Protein AF-A0A3B9VXB6-F1 (afdb_monomer_lite)

Radius of gyration: 18.16 Å; chains: 1; bounding box: 47×35×52 Å

Foldseek 3Di:
DDKDFQDDDPDTPDIDRCVVQVPACNVCVSVVPPFFGQLPVVRDTGGAAQDDAAAEEEEDFQCLCQVVLRVCLVVSGAHAYAEYEPPTPVVSNCVRHYPHYQYDYPPDADDVVSLVSSLVSLVVYQAYEYSPDDDDDRRVSSVVSVVSCVVVVRYYHYDDDD

Structure (mmCIF, N/CA/C/O backbone):
data_AF-A0A3B9VXB6-F1
#
_entry.id   AF-A0A3B9VXB6-F1
#
loop_
_atom_site.group_PDB
_atom_site.id
_atom_site.type_symbol
_atom_site.label_atom_id
_atom_site.label_alt_id
_atom_site.label_comp_id
_atom_site.label_asym_id
_atom_site.label_entity_id
_atom_site.label_seq_id
_atom_site.pdbx_PDB_ins_code
_atom_site.Cartn_x
_atom_site.Cartn_y
_atom_site.Cartn_z
_atom_site.occupancy
_atom_site.B_iso_or_equiv
_atom_site.auth_seq_id
_atom_site.auth_comp_id
_atom_site.auth_asym_id
_atom_site.auth_atom_id
_atom_site.pdbx_PDB_model_num
ATOM 1 N N . SER A 1 1 ? 31.220 -9.768 -16.467 1.00 68.94 1 SER A N 1
ATOM 2 C CA . SER A 1 1 ? 30.136 -8.808 -16.712 1.00 68.94 1 SER A CA 1
ATOM 3 C C . SER A 1 1 ? 29.009 -9.534 -17.391 1.00 68.94 1 SER A C 1
ATOM 5 O O . SER A 1 1 ? 29.290 -10.297 -18.313 1.00 68.94 1 SER A O 1
ATOM 7 N N . ASP A 1 2 ? 27.790 -9.314 -16.918 1.00 87.31 2 ASP A N 1
ATOM 8 C CA . ASP A 1 2 ? 26.591 -9.970 -17.433 1.00 87.31 2 ASP A CA 1
ATOM 9 C C . ASP A 1 2 ? 26.014 -9.173 -18.607 1.00 87.31 2 ASP A C 1
ATOM 11 O O . ASP A 1 2 ? 26.163 -7.951 -18.672 1.00 87.31 2 ASP A O 1
ATOM 15 N N . TYR A 1 3 ? 25.377 -9.870 -19.546 1.00 87.31 3 TYR A N 1
ATOM 16 C CA . TYR A 1 3 ? 24.727 -9.280 -20.714 1.00 87.31 3 TYR A CA 1
ATOM 17 C C . TYR A 1 3 ? 23.357 -9.917 -20.904 1.00 87.31 3 TYR A C 1
ATOM 19 O O . TYR A 1 3 ? 23.193 -11.123 -20.709 1.00 87.31 3 TYR A O 1
ATOM 27 N N . LEU A 1 4 ? 22.386 -9.103 -21.301 1.00 85.38 4 LEU A N 1
ATOM 28 C CA . LEU A 1 4 ? 21.045 -9.546 -21.645 1.00 85.38 4 LEU A CA 1
ATOM 29 C C . LEU A 1 4 ? 20.887 -9.582 -23.163 1.00 85.38 4 LEU A C 1
ATOM 31 O O . LEU A 1 4 ? 21.364 -8.695 -23.873 1.00 85.38 4 LEU A O 1
ATOM 35 N N . LEU A 1 5 ? 20.195 -10.615 -23.638 1.00 86.94 5 LEU A N 1
ATOM 36 C CA . LEU A 1 5 ? 19.756 -10.771 -25.018 1.00 86.94 5 LEU A C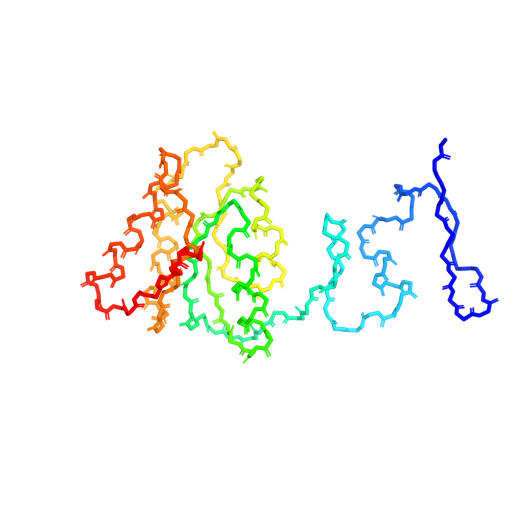A 1
ATOM 37 C C . LEU A 1 5 ? 18.229 -10.892 -25.013 1.00 86.94 5 LEU A C 1
ATOM 39 O O . LEU A 1 5 ? 17.690 -11.868 -24.490 1.00 86.94 5 LEU A O 1
ATOM 43 N N . CYS A 1 6 ? 17.539 -9.907 -25.580 1.00 79.94 6 CYS A N 1
ATOM 44 C CA . CYS A 1 6 ? 16.082 -9.891 -25.684 1.00 79.94 6 CYS A CA 1
ATOM 45 C C . CYS A 1 6 ? 15.663 -10.425 -27.054 1.00 79.94 6 CYS A C 1
ATOM 47 O O . CYS A 1 6 ? 16.042 -9.867 -28.087 1.00 79.94 6 CYS A O 1
ATOM 49 N N . VAL A 1 7 ? 14.886 -11.507 -27.057 1.00 83.75 7 VAL A N 1
ATOM 50 C CA . VAL A 1 7 ? 14.423 -12.183 -28.273 1.00 83.75 7 VAL A CA 1
ATOM 51 C C . VAL A 1 7 ? 12.907 -12.071 -28.365 1.00 83.75 7 VAL A C 1
ATOM 53 O O . VAL A 1 7 ? 12.202 -12.425 -27.419 1.00 83.75 7 VAL A O 1
ATOM 56 N N . LYS A 1 8 ? 12.412 -11.619 -29.519 1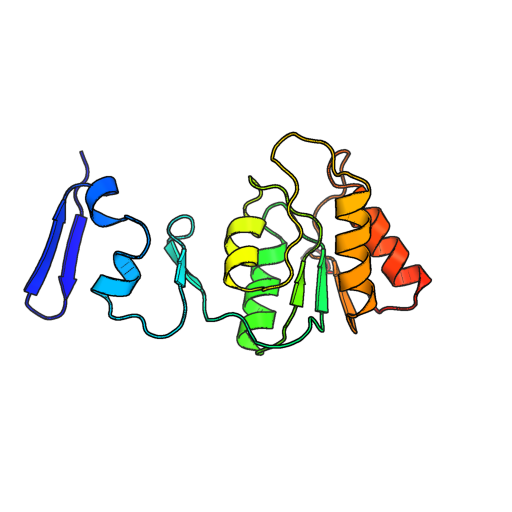.00 78.19 8 LYS A N 1
ATOM 57 C CA . LYS A 1 8 ? 10.984 -11.529 -29.836 1.00 78.19 8 LYS A CA 1
ATOM 58 C C . LYS A 1 8 ? 10.705 -12.250 -31.141 1.00 78.19 8 LYS A C 1
ATOM 60 O O . LYS A 1 8 ? 11.177 -11.849 -32.209 1.00 78.19 8 LYS A O 1
ATOM 65 N N . GLY A 1 9 ? 9.946 -13.338 -31.031 1.00 80.56 9 GLY A N 1
ATOM 66 C CA . GLY A 1 9 ? 9.778 -14.289 -32.126 1.00 80.56 9 GLY A CA 1
ATOM 67 C C . GLY A 1 9 ? 11.140 -14.797 -32.594 1.00 80.56 9 GLY A C 1
ATOM 68 O O . GLY A 1 9 ? 11.914 -15.313 -31.792 1.00 80.56 9 GLY A O 1
ATOM 69 N N . ASP A 1 10 ? 11.444 -14.569 -33.870 1.00 87.12 10 ASP A N 1
ATOM 70 C CA . ASP A 1 10 ? 12.683 -15.026 -34.510 1.00 87.12 10 ASP A CA 1
ATOM 71 C C . ASP A 1 10 ? 13.773 -13.936 -34.576 1.00 87.12 10 ASP A C 1
ATOM 73 O O . ASP A 1 10 ? 14.794 -14.112 -35.244 1.00 87.12 10 ASP A O 1
ATOM 77 N N . THR A 1 11 ? 13.568 -12.785 -33.921 1.00 82.06 11 THR A N 1
ATOM 78 C CA . THR A 1 11 ? 14.478 -11.629 -33.999 1.00 82.06 11 THR A CA 1
ATOM 79 C C . THR A 1 11 ? 15.090 -11.265 -32.651 1.00 82.06 11 THR A C 1
ATOM 81 O O . THR A 1 11 ? 14.448 -11.375 -31.606 1.00 82.06 11 THR A O 1
ATOM 84 N N . VAL A 1 12 ? 16.344 -10.805 -32.684 1.00 85.06 12 VAL A N 1
ATOM 85 C CA . VAL A 1 12 ? 16.991 -10.151 -31.542 1.00 85.06 12 VAL A CA 1
ATOM 86 C C . VAL A 1 12 ? 16.584 -8.684 -31.551 1.00 85.06 12 VAL A C 1
ATOM 88 O O . VAL A 1 12 ? 16.934 -7.954 -32.476 1.00 85.06 12 VAL A O 1
ATOM 91 N N . GLU A 1 13 ? 15.852 -8.264 -30.526 1.00 80.44 13 GLU A N 1
ATOM 92 C CA . GLU A 1 13 ? 15.311 -6.905 -30.424 1.00 80.44 13 GLU A CA 1
ATOM 93 C C . GLU A 1 13 ? 16.249 -5.984 -29.633 1.00 80.44 13 GLU A C 1
ATOM 95 O O . GLU A 1 13 ? 16.369 -4.805 -29.955 1.00 80.44 13 GLU A O 1
ATOM 100 N N . ALA A 1 14 ? 16.978 -6.522 -28.645 1.00 82.38 14 ALA A N 1
ATOM 101 C CA . ALA A 1 14 ? 17.961 -5.760 -27.877 1.00 82.38 14 ALA A CA 1
ATOM 102 C C . ALA A 1 14 ? 19.097 -6.636 -27.315 1.00 82.38 14 ALA A C 1
ATOM 104 O O . ALA A 1 14 ? 18.908 -7.815 -27.008 1.00 82.38 14 ALA A O 1
ATOM 105 N N . TYR A 1 15 ? 20.287 -6.045 -27.170 1.00 86.44 15 TYR A N 1
ATOM 106 C CA . TYR A 1 15 ? 21.467 -6.665 -26.559 1.00 86.44 15 TYR A CA 1
ATOM 107 C C . TYR A 1 15 ? 22.308 -5.614 -25.829 1.00 86.44 15 TYR A C 1
ATOM 109 O O . TYR A 1 15 ? 22.601 -4.555 -26.388 1.00 86.44 15 TYR A O 1
ATOM 117 N N . GLY A 1 16 ? 22.716 -5.897 -24.592 1.00 87.44 16 GLY A N 1
ATOM 118 C CA . GLY A 1 16 ? 23.499 -4.954 -23.793 1.00 87.44 16 GLY A CA 1
ATOM 119 C C . GLY A 1 16 ? 23.650 -5.378 -22.338 1.00 87.44 16 GLY A C 1
ATOM 120 O O . GLY A 1 16 ? 23.282 -6.491 -21.965 1.00 87.44 16 GLY A O 1
ATOM 121 N N . SER A 1 17 ? 24.209 -4.495 -21.510 1.00 88.44 17 SER A N 1
ATOM 122 C CA . SER A 1 17 ? 24.258 -4.728 -20.065 1.00 88.44 17 SER A CA 1
ATOM 123 C C . SER A 1 17 ? 22.851 -4.644 -19.453 1.00 88.44 17 SER A C 1
ATOM 125 O O . SER A 1 17 ? 21.974 -3.993 -20.037 1.00 88.44 17 SER A O 1
ATOM 127 N N . PRO A 1 18 ? 22.610 -5.254 -18.279 1.00 84.75 18 PRO A N 1
ATOM 128 C CA . PRO A 1 18 ? 21.331 -5.140 -17.586 1.00 84.75 18 PRO A CA 1
ATOM 129 C C . PRO A 1 18 ? 20.855 -3.693 -17.419 1.00 84.75 18 PRO A C 1
ATOM 131 O O . PRO A 1 18 ? 19.692 -3.412 -17.665 1.00 84.75 18 PRO A O 1
ATOM 134 N N . GLU A 1 19 ? 21.745 -2.751 -17.109 1.00 83.88 19 GLU A N 1
ATOM 135 C CA . GLU A 1 19 ? 21.405 -1.332 -16.917 1.00 83.88 19 GLU A CA 1
ATOM 136 C C . GLU A 1 19 ? 20.996 -0.636 -18.222 1.00 83.88 19 GLU A C 1
ATOM 138 O O . GLU A 1 19 ? 20.208 0.310 -18.218 1.00 83.88 19 GLU A O 1
ATOM 143 N N . ALA A 1 20 ? 21.547 -1.079 -19.356 1.00 81.94 20 ALA A N 1
ATOM 144 C CA . ALA A 1 20 ? 21.182 -0.547 -20.662 1.00 81.94 20 ALA A CA 1
ATOM 145 C C . ALA A 1 20 ? 19.815 -1.069 -21.124 1.00 81.94 20 ALA A C 1
ATOM 147 O O . ALA A 1 20 ? 19.081 -0.331 -21.780 1.00 81.94 20 ALA A O 1
ATOM 148 N N . ILE A 1 21 ? 19.503 -2.322 -20.780 1.00 81.62 21 ILE A N 1
ATOM 149 C CA . ILE A 1 21 ? 18.342 -3.066 -21.280 1.00 81.62 21 ILE A CA 1
ATOM 150 C C . ILE A 1 21 ? 17.125 -2.929 -20.358 1.00 81.62 21 ILE A C 1
ATOM 152 O O . ILE A 1 21 ? 16.010 -2.816 -20.846 1.00 81.62 21 ILE A O 1
ATOM 156 N N . LEU A 1 22 ? 17.318 -2.905 -19.039 1.00 76.69 22 LEU A N 1
ATOM 157 C CA . LEU A 1 22 ? 16.256 -2.862 -18.027 1.00 76.69 22 LEU A CA 1
ATOM 158 C C . LEU A 1 22 ? 15.943 -1.434 -17.559 1.00 76.69 22 LEU A C 1
ATOM 160 O O . LEU A 1 22 ? 15.680 -1.205 -16.381 1.00 76.69 22 LEU A O 1
ATOM 164 N N . LYS A 1 23 ? 15.997 -0.457 -18.467 1.00 72.19 23 LYS A N 1
ATOM 165 C CA . LYS A 1 23 ? 15.519 0.900 -18.166 1.00 72.19 23 LYS A CA 1
ATOM 166 C C . LYS A 1 23 ? 14.000 0.889 -17.974 1.00 72.19 23 LYS A C 1
ATOM 168 O O . LYS A 1 23 ? 13.327 -0.014 -18.472 1.00 72.19 23 LYS A O 1
ATOM 173 N N . ASP A 1 24 ? 13.473 1.891 -17.272 1.00 62.12 24 ASP A N 1
ATOM 174 C CA . ASP A 1 24 ? 12.031 2.028 -17.037 1.00 62.12 24 ASP A CA 1
ATOM 175 C C . ASP A 1 24 ? 11.244 1.847 -18.348 1.00 62.12 24 ASP A C 1
ATOM 177 O O . ASP A 1 24 ? 11.598 2.427 -19.375 1.00 62.12 24 ASP A O 1
ATOM 181 N N . HIS A 1 25 ? 10.208 1.002 -18.305 1.00 62.72 25 HIS A N 1
ATOM 182 C CA . HIS A 1 25 ? 9.326 0.614 -19.420 1.00 62.72 25 HIS A CA 1
ATOM 183 C C . HIS A 1 25 ? 9.936 -0.234 -20.554 1.00 62.72 25 HIS A C 1
ATOM 185 O O . HIS A 1 25 ? 9.187 -0.741 -21.388 1.00 62.72 25 HIS A O 1
ATOM 191 N N . ALA A 1 26 ? 11.246 -0.505 -20.572 1.00 69.38 26 ALA A N 1
ATOM 192 C CA . ALA A 1 26 ? 11.872 -1.261 -21.667 1.00 69.38 26 ALA A CA 1
ATOM 193 C C . ALA A 1 26 ? 11.288 -2.678 -21.841 1.00 69.38 26 ALA A C 1
ATOM 195 O O . ALA A 1 26 ? 11.088 -3.142 -22.959 1.00 69.38 26 ALA A O 1
ATOM 196 N N . ILE A 1 27 ? 10.959 -3.366 -20.742 1.00 73.31 27 ILE A N 1
ATOM 197 C CA . ILE A 1 27 ? 10.312 -4.689 -20.791 1.00 73.31 27 ILE A CA 1
ATOM 198 C C . ILE A 1 27 ? 8.878 -4.593 -21.328 1.00 73.31 27 ILE A C 1
ATOM 200 O O . ILE A 1 27 ? 8.448 -5.449 -22.099 1.00 73.31 27 ILE A O 1
ATOM 204 N N . GLU A 1 28 ? 8.146 -3.547 -20.957 1.00 73.44 28 GLU A N 1
ATOM 205 C CA . GLU A 1 28 ? 6.771 -3.333 -21.412 1.00 73.44 28 GLU A CA 1
ATOM 206 C C . GLU A 1 28 ? 6.733 -3.074 -22.924 1.00 73.44 28 GLU A C 1
ATOM 208 O O . GLU A 1 28 ? 5.914 -3.671 -23.626 1.00 73.44 28 GLU A O 1
ATOM 213 N N . GLU A 1 29 ? 7.669 -2.269 -23.436 1.00 73.75 29 GLU A N 1
ATOM 214 C CA . GLU A 1 29 ? 7.844 -2.002 -24.869 1.00 73.75 29 GLU A CA 1
ATOM 215 C C . GLU A 1 29 ? 8.264 -3.259 -25.643 1.00 73.75 29 GLU A C 1
ATOM 217 O O . GLU A 1 29 ? 7.628 -3.614 -26.641 1.00 73.75 29 GLU A O 1
ATOM 222 N N . LEU A 1 30 ? 9.284 -3.981 -25.158 1.00 70.75 30 LEU A N 1
ATOM 223 C CA . LEU A 1 30 ? 9.767 -5.218 -25.784 1.00 70.75 30 LEU A CA 1
ATOM 224 C C . LEU A 1 30 ? 8.628 -6.231 -25.962 1.00 70.75 30 LEU A C 1
ATOM 226 O O . LEU A 1 30 ? 8.462 -6.808 -27.037 1.00 70.75 30 LEU A O 1
ATOM 230 N N . TYR A 1 31 ? 7.774 -6.405 -24.954 1.00 68.44 31 TYR A N 1
ATOM 231 C CA . TYR A 1 31 ? 6.685 -7.384 -25.012 1.00 68.44 31 TYR A CA 1
ATOM 232 C C . TYR A 1 31 ? 5.327 -6.812 -25.443 1.00 68.44 31 TYR A C 1
ATOM 234 O O . TYR A 1 31 ? 4.341 -7.551 -25.429 1.00 68.44 31 TYR A O 1
ATOM 242 N N . ASN A 1 32 ? 5.255 -5.546 -25.880 1.00 66.88 32 ASN A N 1
ATOM 243 C CA . ASN A 1 32 ? 4.001 -4.856 -26.221 1.00 66.88 32 ASN A CA 1
ATOM 244 C C . ASN A 1 32 ? 2.927 -5.017 -25.125 1.00 66.88 32 ASN A C 1
ATOM 246 O O . ASN A 1 32 ? 1.762 -5.315 -25.410 1.00 66.88 32 ASN A O 1
ATOM 250 N N . MET A 1 33 ? 3.320 -4.873 -23.860 1.00 67.69 33 MET A N 1
ATOM 251 C CA . MET A 1 33 ? 2.397 -4.993 -22.735 1.00 67.69 33 MET A CA 1
ATOM 252 C C . MET A 1 33 ? 1.392 -3.835 -22.778 1.00 67.69 33 MET A C 1
ATOM 254 O O . MET A 1 33 ? 1.754 -2.681 -22.587 1.00 67.69 33 MET A O 1
ATOM 258 N N . GLN A 1 34 ? 0.123 -4.144 -23.062 1.00 56.56 34 GLN A N 1
ATOM 259 C CA . GLN A 1 34 ? -0.948 -3.138 -23.149 1.00 56.56 34 GLN A CA 1
ATOM 260 C C . GLN A 1 34 ? -1.648 -2.872 -21.810 1.00 56.56 34 GLN A C 1
ATOM 262 O O . GLN A 1 34 ? -2.272 -1.828 -21.661 1.00 56.56 34 GLN A O 1
ATOM 267 N N . TYR A 1 35 ? -1.563 -3.810 -20.861 1.00 59.88 35 TYR A N 1
ATOM 268 C CA . TYR A 1 35 ? -2.261 -3.755 -19.575 1.00 59.88 35 TYR A CA 1
ATOM 269 C C . TYR A 1 35 ? -1.342 -4.270 -18.457 1.00 59.88 35 TYR A C 1
ATOM 271 O O . TYR A 1 35 ? -0.976 -5.449 -18.456 1.00 59.88 35 TYR A O 1
ATOM 279 N N . GLY A 1 36 ? -1.001 -3.406 -17.498 1.00 65.75 36 GLY A N 1
ATOM 280 C CA . GLY A 1 36 ? -0.109 -3.709 -16.371 1.00 65.75 36 GLY A CA 1
ATOM 281 C C . GLY A 1 36 ? 1.272 -3.059 -16.487 1.00 65.75 36 GLY A C 1
ATOM 282 O O . GLY A 1 36 ? 1.564 -2.403 -17.482 1.00 65.75 36 GLY A O 1
ATOM 283 N N . SER A 1 37 ? 2.105 -3.240 -15.464 1.00 72.88 37 SER A N 1
ATOM 284 C CA . SER A 1 37 ? 3.484 -2.746 -15.409 1.00 72.88 37 SER A CA 1
ATOM 285 C C . SER A 1 37 ? 4.459 -3.855 -15.024 1.00 72.88 37 SER A C 1
ATOM 287 O O . SER A 1 37 ? 4.104 -4.817 -14.335 1.00 72.88 37 SER A O 1
ATOM 289 N N . TYR A 1 38 ? 5.700 -3.761 -15.497 1.00 74.31 38 TYR A N 1
ATOM 290 C CA . TYR A 1 38 ? 6.755 -4.687 -15.100 1.00 74.31 38 TYR A CA 1
ATOM 291 C C . TYR A 1 38 ? 7.527 -4.121 -13.910 1.00 74.31 38 TYR A C 1
ATOM 293 O O . TYR A 1 38 ? 8.245 -3.127 -14.019 1.00 74.31 38 TYR A O 1
ATOM 301 N N . ASN A 1 39 ? 7.426 -4.784 -12.761 1.00 73.00 39 ASN A N 1
ATOM 302 C CA . ASN A 1 39 ? 8.191 -4.406 -11.588 1.00 73.00 39 ASN A CA 1
ATOM 303 C C . ASN A 1 39 ? 9.601 -5.011 -11.657 1.00 73.00 39 ASN A C 1
ATOM 305 O O 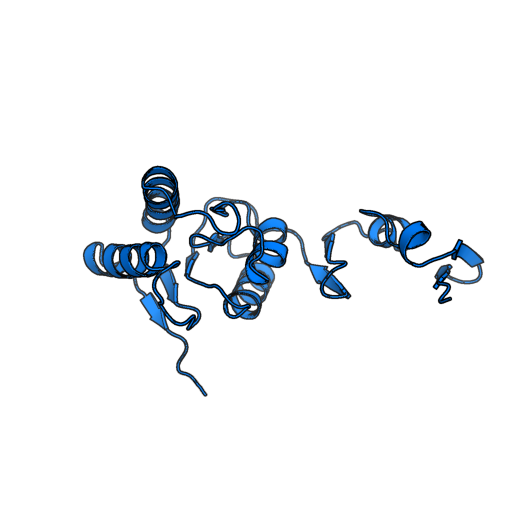. ASN A 1 39 ? 9.805 -6.189 -11.355 1.00 73.00 39 ASN A O 1
ATOM 309 N N . LEU A 1 40 ? 10.581 -4.179 -12.020 1.00 68.19 40 LEU A N 1
ATOM 310 C CA . LEU A 1 40 ? 11.993 -4.557 -12.139 1.00 68.19 40 LEU A CA 1
ATOM 311 C C . LEU A 1 40 ? 12.588 -5.129 -10.842 1.00 68.19 40 LEU A C 1
ATOM 313 O O . LEU A 1 40 ? 13.443 -6.009 -10.909 1.00 68.19 40 LEU A O 1
ATOM 317 N N . LEU A 1 41 ? 12.132 -4.670 -9.670 1.00 70.69 41 LEU A N 1
ATOM 318 C CA . LEU A 1 41 ? 12.660 -5.117 -8.376 1.00 70.69 41 LEU A CA 1
ATOM 319 C C . LEU A 1 41 ? 12.221 -6.543 -8.031 1.00 70.69 41 LEU A C 1
ATOM 321 O O . LEU A 1 41 ? 12.980 -7.284 -7.410 1.00 70.69 41 LEU A O 1
ATOM 325 N N . PHE A 1 42 ? 11.012 -6.937 -8.440 1.00 69.81 42 PHE A N 1
ATOM 326 C CA . PHE A 1 42 ? 10.486 -8.285 -8.196 1.00 69.81 42 PHE A CA 1
ATOM 327 C C . PHE A 1 42 ? 10.574 -9.212 -9.409 1.00 69.81 42 PHE A C 1
ATOM 329 O O . PHE A 1 42 ? 10.313 -10.407 -9.273 1.00 69.81 42 PHE A O 1
ATOM 336 N N . GLY A 1 43 ? 10.896 -8.679 -10.590 1.00 72.25 43 GLY A N 1
ATOM 337 C CA . GLY A 1 43 ? 10.831 -9.421 -11.847 1.00 72.25 43 GLY A CA 1
ATOM 338 C C . GLY A 1 43 ? 9.421 -9.930 -12.160 1.00 72.25 43 GLY A C 1
ATOM 339 O O . GLY A 1 43 ? 9.266 -11.023 -12.703 1.00 72.25 43 GLY A O 1
ATOM 340 N N . SER A 1 44 ? 8.387 -9.186 -11.753 1.00 73.06 44 SER A N 1
ATOM 341 C CA . SER A 1 44 ? 6.986 -9.596 -11.877 1.00 73.06 44 SER A CA 1
ATOM 342 C C . SER A 1 44 ? 6.163 -8.605 -12.684 1.00 73.06 44 SER A C 1
ATOM 344 O O . SER A 1 44 ? 6.416 -7.405 -12.672 1.00 73.06 44 SER A O 1
ATOM 346 N N . ILE A 1 45 ? 5.136 -9.123 -13.356 1.00 79.31 45 ILE A N 1
ATOM 347 C CA . ILE A 1 45 ? 4.102 -8.300 -13.978 1.00 79.31 45 ILE A CA 1
ATOM 348 C C . ILE A 1 45 ? 3.059 -7.981 -12.913 1.00 79.31 45 ILE A C 1
ATOM 350 O O . ILE A 1 45 ? 2.432 -8.887 -12.355 1.00 79.31 45 ILE A O 1
ATOM 354 N N . GLU A 1 46 ? 2.862 -6.697 -12.662 1.00 82.12 46 GLU A N 1
ATOM 355 C CA . GLU A 1 46 ? 1.731 -6.191 -11.908 1.00 82.12 46 GLU A CA 1
ATOM 356 C C . GLU A 1 46 ? 0.612 -5.827 -12.885 1.00 82.12 46 GLU A C 1
ATOM 358 O O . GLU A 1 46 ? 0.832 -5.257 -13.949 1.00 82.12 46 GLU A O 1
ATOM 363 N N . LEU A 1 47 ? -0.611 -6.223 -12.558 1.00 81.88 47 LEU A N 1
ATOM 364 C CA . LEU A 1 47 ? -1.776 -5.941 -13.390 1.00 81.88 47 LEU A CA 1
ATOM 365 C C . LEU A 1 47 ? -2.286 -4.516 -13.120 1.00 81.88 47 LEU A C 1
ATOM 367 O O . LEU A 1 47 ? -2.005 -3.939 -12.075 1.00 81.88 47 LEU A O 1
ATOM 371 N N . GLU A 1 48 ? -3.092 -3.963 -14.028 1.00 84.62 48 GLU A N 1
ATOM 372 C CA . GLU A 1 48 ? -3.612 -2.601 -13.862 1.00 84.62 48 GLU A CA 1
ATOM 373 C C . GLU A 1 48 ? -4.353 -2.395 -12.536 1.00 84.62 48 GLU A C 1
ATOM 375 O O . GLU A 1 48 ? -5.117 -3.257 -12.071 1.00 84.62 48 GLU A O 1
ATOM 380 N N . LYS A 1 49 ? -4.160 -1.207 -11.957 1.00 89.62 49 LYS A N 1
ATOM 381 C CA . LYS A 1 49 ? -4.877 -0.781 -10.759 1.00 89.62 49 LYS A CA 1
ATOM 382 C C . LYS A 1 49 ? -6.392 -0.748 -11.004 1.00 89.62 49 LYS A C 1
ATOM 384 O O . LYS A 1 49 ? -6.846 -0.162 -11.989 1.00 89.62 49 LYS A O 1
ATOM 389 N N . PRO A 1 50 ? -7.198 -1.344 -10.111 1.00 89.06 50 PRO A N 1
ATOM 390 C CA . PRO A 1 50 ? -8.649 -1.265 -10.198 1.00 89.06 50 PRO A CA 1
ATOM 391 C C . PRO A 1 50 ? -9.125 0.195 -10.042 1.00 89.06 50 PRO A C 1
ATOM 393 O O . PRO A 1 50 ? -8.667 0.885 -9.129 1.00 89.06 50 PRO A O 1
ATOM 396 N N . PRO A 1 51 ? -10.034 0.681 -10.907 1.00 89.25 51 PRO A N 1
ATOM 397 C CA . PRO A 1 51 ? -10.509 2.061 -10.863 1.00 89.25 51 PRO A CA 1
ATOM 398 C C . PRO A 1 51 ? -11.563 2.280 -9.768 1.00 89.25 51 PRO A C 1
ATOM 400 O O . PRO A 1 51 ? -12.331 1.374 -9.447 1.00 89.25 51 PRO A O 1
ATOM 403 N N . GLY A 1 52 ? -11.666 3.518 -9.281 1.00 92.19 52 GLY A N 1
ATOM 404 C CA . GLY A 1 52 ? -12.686 3.958 -8.321 1.00 92.19 52 GLY A CA 1
ATOM 405 C C . GLY A 1 52 ? -12.146 4.208 -6.912 1.00 92.19 52 GLY A C 1
ATOM 406 O O . GLY A 1 52 ? -10.951 4.059 -6.657 1.00 92.19 52 GLY A O 1
ATOM 407 N N . ASP A 1 53 ? -13.048 4.602 -6.013 1.00 95.06 53 ASP A N 1
ATOM 408 C CA . ASP A 1 53 ? -12.726 4.908 -4.617 1.00 95.06 53 ASP A CA 1
ATOM 409 C C . ASP A 1 53 ? -12.362 3.639 -3.827 1.00 95.06 53 ASP A C 1
ATOM 411 O O . ASP A 1 53 ? -12.928 2.566 -4.083 1.00 95.06 53 ASP A O 1
ATOM 415 N N . PRO A 1 54 ? -11.423 3.729 -2.866 1.00 96.75 54 PRO A N 1
ATOM 416 C CA . PRO A 1 54 ? -10.937 2.570 -2.132 1.00 96.75 54 PRO A CA 1
ATOM 417 C C . PRO A 1 54 ? -12.042 1.959 -1.265 1.00 96.75 54 PRO A C 1
ATOM 419 O O . PRO A 1 54 ? -12.665 2.634 -0.451 1.00 96.75 54 PRO A O 1
ATOM 422 N N . LYS A 1 55 ? -12.253 0.648 -1.410 1.00 97.69 55 LYS A N 1
ATOM 423 C CA . LYS A 1 55 ? -13.219 -0.124 -0.611 1.00 97.69 55 LYS A CA 1
ATOM 424 C C . LYS A 1 55 ? -12.576 -0.843 0.562 1.00 97.69 55 LYS A C 1
ATOM 426 O O . LYS A 1 55 ? -13.234 -1.123 1.558 1.00 97.69 55 LYS A O 1
ATOM 431 N N . VAL A 1 56 ? -11.298 -1.182 0.431 1.00 98.12 56 VAL A N 1
ATOM 432 C CA . VAL A 1 56 ? -10.531 -1.906 1.445 1.00 98.12 56 VAL A CA 1
ATOM 433 C C . VAL A 1 56 ? -9.307 -1.087 1.813 1.00 98.12 56 VAL A C 1
ATOM 435 O O . VAL A 1 56 ? -8.595 -0.614 0.933 1.00 98.12 56 VAL A O 1
ATOM 438 N N . PHE A 1 57 ? -9.036 -0.953 3.105 1.00 98.50 57 PHE A N 1
ATOM 439 C CA . PHE A 1 57 ? -7.814 -0.338 3.607 1.00 98.50 57 PHE A CA 1
ATOM 440 C C . PHE A 1 57 ? -6.848 -1.427 4.072 1.00 98.50 57 PHE A C 1
ATOM 442 O O . PHE A 1 57 ? -7.226 -2.277 4.873 1.00 98.50 57 PHE A O 1
ATOM 449 N N . VAL A 1 58 ? -5.606 -1.431 3.603 1.00 98.06 58 VAL A N 1
ATOM 450 C CA . VAL A 1 58 ? -4.627 -2.465 3.965 1.00 98.06 58 VAL A CA 1
ATOM 451 C C . VAL A 1 58 ? -3.515 -1.852 4.801 1.00 98.06 58 VAL A C 1
ATOM 453 O O . VAL A 1 58 ? -2.743 -1.035 4.311 1.00 98.06 58 VAL A O 1
ATOM 456 N N . VAL A 1 59 ? -3.406 -2.261 6.060 1.00 97.19 59 VAL A N 1
ATOM 457 C CA . VAL A 1 59 ? -2.260 -1.943 6.914 1.00 97.19 59 VAL A CA 1
ATOM 458 C C . VAL A 1 59 ? -1.192 -3.008 6.703 1.00 97.19 59 VAL A C 1
ATOM 460 O O . VAL A 1 59 ? -1.446 -4.190 6.927 1.00 97.19 59 VAL A O 1
ATOM 463 N N . ALA A 1 60 ? -0.009 -2.583 6.269 1.00 95.12 60 ALA A N 1
ATOM 464 C CA . ALA A 1 60 ? 1.078 -3.467 5.875 1.00 95.12 60 ALA A CA 1
ATOM 465 C C . ALA A 1 60 ? 2.454 -2.818 6.102 1.00 95.12 60 ALA A C 1
ATOM 467 O O . ALA A 1 60 ? 2.563 -1.734 6.682 1.00 95.12 60 ALA A O 1
ATOM 468 N N . GLY A 1 61 ? 3.490 -3.519 5.657 1.00 93.56 61 GLY A N 1
ATOM 469 C CA . GLY A 1 61 ? 4.903 -3.209 5.798 1.00 93.56 61 GLY A CA 1
ATOM 470 C C . GLY A 1 61 ? 5.710 -4.507 5.851 1.00 93.56 61 GLY A C 1
ATOM 471 O O . GLY A 1 61 ? 5.179 -5.566 6.221 1.00 93.56 61 GLY A O 1
ATOM 472 N N . ASN A 1 62 ? 6.997 -4.423 5.519 1.00 92.62 62 ASN A N 1
ATOM 473 C CA . ASN A 1 62 ? 7.911 -5.573 5.477 1.00 92.62 62 ASN A CA 1
ATOM 474 C C . ASN A 1 62 ? 7.488 -6.687 4.485 1.00 92.62 62 ASN A C 1
ATOM 476 O O . ASN A 1 62 ? 7.745 -7.871 4.705 1.00 92.62 62 ASN A O 1
ATOM 480 N N . GLY A 1 63 ? 6.806 -6.323 3.400 1.00 92.69 63 GLY A N 1
ATOM 481 C CA . GLY A 1 63 ? 6.352 -7.219 2.329 1.00 92.69 63 GLY A CA 1
ATOM 482 C C . GLY A 1 63 ? 5.084 -8.009 2.638 1.00 92.69 63 GLY A C 1
ATOM 483 O O . GLY A 1 63 ? 4.607 -8.761 1.784 1.00 92.69 63 GLY A O 1
ATOM 484 N N . CYS A 1 64 ? 4.513 -7.850 3.833 1.00 94.44 64 CYS A N 1
ATOM 485 C CA . CYS A 1 64 ? 3.324 -8.588 4.250 1.00 94.44 64 CYS A CA 1
ATOM 486 C C . CYS A 1 64 ? 2.066 -8.189 3.459 1.00 94.44 64 CYS A C 1
ATOM 488 O O . CYS A 1 64 ? 1.130 -8.983 3.365 1.00 94.44 64 CYS A O 1
ATOM 490 N N . GLY A 1 65 ? 2.026 -6.985 2.881 1.00 95.44 65 GLY A N 1
ATOM 491 C CA . GLY A 1 65 ? 0.882 -6.473 2.123 1.00 95.44 65 GLY A CA 1
ATOM 492 C C . GLY A 1 65 ? 0.788 -7.012 0.697 1.00 95.44 65 GLY A C 1
ATOM 493 O O . GLY A 1 65 ? -0.317 -7.160 0.173 1.00 95.44 65 GLY A O 1
ATOM 494 N N . ILE A 1 66 ? 1.918 -7.374 0.082 1.00 94.94 66 ILE A N 1
ATOM 495 C CA . ILE A 1 66 ? 2.010 -7.797 -1.328 1.00 94.94 66 ILE A CA 1
ATOM 496 C C . ILE A 1 66 ? 0.977 -8.876 -1.718 1.00 94.94 66 ILE A C 1
ATOM 498 O O . ILE A 1 66 ? 0.298 -8.701 -2.739 1.00 94.94 66 ILE A O 1
ATOM 502 N N . PRO A 1 67 ? 0.790 -9.976 -0.955 1.00 93.81 67 PRO A N 1
ATOM 503 C CA . PRO A 1 67 ? -0.215 -10.983 -1.295 1.00 93.81 67 PRO A CA 1
ATOM 504 C C . PRO A 1 67 ? -1.639 -10.415 -1.316 1.00 93.81 67 PRO A C 1
ATOM 506 O O . PRO A 1 67 ? -2.438 -10.795 -2.174 1.00 93.81 67 PRO A O 1
ATOM 509 N N . PHE A 1 68 ? -1.951 -9.481 -0.413 1.00 96.19 68 PHE A N 1
ATOM 510 C CA . PHE A 1 68 ? -3.264 -8.843 -0.324 1.00 96.19 68 PHE A CA 1
ATOM 511 C C . PHE A 1 68 ? -3.491 -7.855 -1.461 1.00 96.19 68 PHE A C 1
ATOM 513 O O . PHE A 1 68 ? -4.551 -7.908 -2.081 1.00 96.19 68 PHE A O 1
ATOM 520 N N . TYR A 1 69 ? -2.503 -7.023 -1.800 1.00 95.94 69 TYR A N 1
ATOM 521 C CA . TYR A 1 69 ? -2.604 -6.095 -2.932 1.00 95.94 69 TYR A CA 1
ATOM 522 C C . TYR A 1 69 ? -2.908 -6.849 -4.226 1.00 95.94 69 TYR A C 1
ATOM 524 O O . TYR A 1 69 ? -3.882 -6.547 -4.914 1.00 95.94 69 TYR A O 1
ATOM 532 N N . ARG A 1 70 ? -2.141 -7.910 -4.505 1.00 94.31 70 ARG A N 1
ATOM 533 C CA . ARG A 1 70 ? -2.342 -8.754 -5.690 1.00 94.31 70 ARG A CA 1
ATOM 534 C C . ARG A 1 70 ? -3.679 -9.492 -5.654 1.00 94.31 70 ARG A C 1
ATOM 536 O O . ARG A 1 70 ? -4.314 -9.653 -6.693 1.00 94.31 70 ARG A O 1
ATOM 543 N N . ALA A 1 71 ? -4.134 -9.948 -4.487 1.00 94.19 71 ALA A N 1
ATOM 544 C CA . ALA A 1 71 ? -5.438 -10.600 -4.360 1.00 94.19 71 ALA A CA 1
ATOM 545 C C . ALA A 1 71 ? -6.609 -9.627 -4.590 1.00 94.19 71 ALA A C 1
ATOM 547 O O . ALA A 1 71 ? -7.565 -9.982 -5.282 1.00 94.19 71 ALA A O 1
ATOM 548 N N . LEU A 1 72 ? -6.535 -8.411 -4.042 1.00 95.75 72 LEU A N 1
ATOM 549 C CA . LEU A 1 72 ? -7.536 -7.354 -4.227 1.00 95.75 72 LEU A CA 1
ATOM 550 C C . LEU A 1 72 ? -7.587 -6.903 -5.686 1.00 95.75 72 LEU A C 1
ATOM 552 O O . LEU A 1 72 ? -8.665 -6.864 -6.281 1.00 95.75 72 LEU A O 1
ATOM 556 N N . GLN A 1 73 ? -6.418 -6.682 -6.285 1.00 94.00 73 GLN A N 1
ATOM 557 C CA . GLN A 1 73 ? -6.263 -6.375 -7.701 1.00 94.00 73 GLN A CA 1
ATOM 558 C C . GLN A 1 73 ? -6.913 -7.462 -8.574 1.00 94.00 73 GLN A C 1
ATOM 560 O O . GLN A 1 73 ? -7.753 -7.144 -9.416 1.00 94.00 73 GLN A O 1
ATOM 565 N N . LYS A 1 74 ? -6.619 -8.751 -8.334 1.00 91.25 74 LYS A N 1
ATOM 566 C CA . LYS A 1 74 ? -7.196 -9.868 -9.111 1.00 91.25 74 LYS A CA 1
ATOM 567 C C . LYS A 1 74 ? -8.719 -9.918 -9.021 1.00 91.25 74 LYS A C 1
ATOM 569 O O . LYS A 1 74 ? -9.387 -10.326 -9.968 1.00 91.25 74 LYS A O 1
ATOM 574 N N . LYS A 1 75 ? -9.273 -9.497 -7.882 1.00 94.56 75 LYS A N 1
ATOM 575 C CA . LYS A 1 75 ? -10.719 -9.376 -7.651 1.00 94.56 75 LYS A CA 1
ATOM 576 C C . LYS A 1 75 ? -11.305 -8.048 -8.140 1.00 94.56 75 LYS A C 1
ATOM 578 O O . LYS A 1 75 ? -12.504 -7.837 -7.984 1.00 94.56 75 LYS A O 1
ATOM 583 N N . LYS A 1 76 ? -10.484 -7.174 -8.732 1.00 94.38 76 LYS A N 1
ATOM 584 C CA . LYS A 1 76 ? -10.832 -5.818 -9.176 1.00 94.38 76 LYS A CA 1
ATOM 585 C C . LYS A 1 76 ? -11.433 -4.962 -8.057 1.00 94.38 76 LYS A C 1
ATOM 587 O O . LYS A 1 76 ? -12.382 -4.217 -8.284 1.00 94.38 76 LYS A O 1
ATOM 592 N N . ILE A 1 77 ? -10.898 -5.090 -6.844 1.00 96.69 77 ILE A N 1
ATOM 593 C CA . ILE A 1 77 ? -11.334 -4.326 -5.673 1.00 96.69 77 ILE A CA 1
ATOM 594 C C . ILE A 1 77 ? -10.363 -3.157 -5.472 1.00 96.69 77 ILE A C 1
ATOM 596 O O . ILE A 1 77 ? -9.203 -3.411 -5.141 1.00 96.69 77 ILE A O 1
ATOM 600 N N . PRO A 1 78 ? -10.803 -1.896 -5.644 1.00 97.06 78 PRO A N 1
ATOM 601 C CA . PRO A 1 78 ? -10.005 -0.729 -5.290 1.00 97.06 78 PRO A CA 1
ATOM 602 C C . PRO A 1 78 ? -9.692 -0.716 -3.803 1.00 97.06 78 PRO A C 1
ATOM 604 O O . PRO A 1 78 ? -10.552 -1.009 -2.969 1.00 97.06 78 PRO A O 1
ATOM 607 N N . PHE A 1 79 ? -8.457 -0.371 -3.468 1.00 98.25 79 PHE A N 1
ATOM 608 C CA . PHE A 1 79 ? -7.983 -0.386 -2.096 1.00 98.25 79 PHE A CA 1
ATOM 609 C C . PHE A 1 79 ? -7.059 0.790 -1.825 1.00 98.25 79 PHE A C 1
ATOM 611 O O . PHE A 1 79 ? -6.410 1.301 -2.735 1.00 98.25 79 PHE A O 1
ATOM 618 N N . ALA A 1 80 ? -7.002 1.197 -0.565 1.00 98.00 80 ALA A N 1
ATOM 619 C CA . ALA A 1 80 ? -6.025 2.130 -0.038 1.00 98.00 80 ALA A CA 1
ATOM 620 C C . ALA A 1 80 ? -5.041 1.385 0.860 1.00 98.00 80 ALA A C 1
ATOM 622 O O . ALA A 1 80 ? -5.329 0.294 1.361 1.00 98.00 80 ALA A O 1
ATOM 623 N N . VAL A 1 81 ? -3.875 1.980 1.062 1.00 96.69 81 VAL A N 1
ATOM 624 C CA . VAL A 1 81 ? -2.819 1.394 1.884 1.00 96.69 81 VAL A CA 1
ATOM 625 C C . VAL A 1 81 ? -2.525 2.301 3.070 1.00 96.69 81 VAL A C 1
ATOM 627 O O . VAL A 1 81 ? -2.611 3.528 2.973 1.00 96.69 81 VAL A O 1
ATOM 630 N N . GLY A 1 82 ? -2.174 1.673 4.192 1.00 94.19 82 GLY A N 1
ATOM 631 C CA . GLY A 1 82 ? -1.552 2.315 5.338 1.00 94.19 82 GLY A CA 1
ATOM 632 C C . GLY A 1 82 ? -0.286 3.074 4.959 1.00 94.19 82 GLY A C 1
ATOM 633 O O . GLY A 1 82 ? 0.151 3.101 3.809 1.00 94.19 82 GLY A O 1
ATOM 634 N N . ILE A 1 83 ? 0.313 3.716 5.950 1.00 97.75 83 ILE A N 1
ATOM 635 C CA . ILE A 1 83 ? 1.488 4.546 5.713 1.00 97.75 83 ILE A CA 1
ATOM 636 C C . ILE A 1 83 ? 2.677 3.618 5.499 1.00 97.75 83 ILE A C 1
ATOM 638 O O . ILE A 1 83 ? 3.026 2.844 6.394 1.00 97.75 83 ILE A O 1
ATOM 642 N N . LEU A 1 84 ? 3.273 3.696 4.314 1.00 97.38 84 LEU A N 1
ATOM 643 C CA . LEU A 1 84 ? 4.481 2.965 3.949 1.00 97.38 84 LEU A CA 1
ATOM 644 C C . LEU A 1 84 ? 5.668 3.921 3.876 1.00 97.38 84 LEU A C 1
ATOM 646 O O . LEU A 1 84 ? 5.506 5.102 3.577 1.00 97.38 84 LEU A O 1
ATOM 650 N N . PHE A 1 85 ? 6.866 3.406 4.123 1.00 96.81 85 PHE A N 1
ATOM 651 C CA . PHE A 1 85 ? 8.092 4.148 3.853 1.00 96.81 85 PHE A CA 1
ATOM 652 C C . PHE A 1 85 ? 8.520 3.957 2.395 1.00 96.81 85 PHE A C 1
ATOM 654 O O . PHE A 1 85 ? 8.271 2.902 1.814 1.00 96.81 85 PHE A O 1
ATOM 661 N N . GLU A 1 86 ? 9.201 4.942 1.808 1.00 95.62 86 GLU A N 1
ATOM 662 C CA . GLU A 1 86 ? 9.717 4.854 0.427 1.00 95.62 86 GLU A CA 1
ATOM 663 C C . GLU A 1 86 ? 10.628 3.638 0.188 1.00 95.62 86 GLU A C 1
ATOM 665 O O . GLU A 1 86 ? 10.678 3.094 -0.915 1.00 95.62 86 GLU A O 1
ATOM 670 N N . ASN A 1 87 ? 11.350 3.204 1.223 1.00 94.25 87 ASN A N 1
ATOM 671 C CA . ASN A 1 87 ? 12.228 2.039 1.183 1.00 94.25 87 ASN A CA 1
ATOM 672 C C . ASN A 1 87 ? 11.523 0.726 1.565 1.00 94.25 87 ASN A C 1
ATOM 674 O O . ASN A 1 87 ? 12.178 -0.316 1.592 1.00 94.25 87 ASN A O 1
ATOM 678 N N . ASP A 1 88 ? 10.225 0.754 1.881 1.00 95.00 88 ASP A N 1
ATOM 679 C CA . ASP A 1 88 ? 9.472 -0.466 2.152 1.00 95.00 88 ASP A CA 1
ATOM 680 C C . ASP A 1 88 ? 9.210 -1.218 0.842 1.00 95.00 88 ASP A C 1
ATOM 682 O O . ASP A 1 88 ? 8.797 -0.659 -0.175 1.00 95.00 88 ASP A O 1
ATOM 686 N N . VAL A 1 89 ? 9.432 -2.524 0.872 1.00 92.94 89 VAL A N 1
ATOM 687 C CA . VAL A 1 89 ? 9.202 -3.418 -0.261 1.00 92.94 89 VAL A CA 1
ATOM 688 C C . VAL A 1 89 ? 7.718 -3.455 -0.663 1.00 92.94 89 VAL A C 1
ATOM 690 O O . VAL A 1 89 ? 7.403 -3.597 -1.845 1.00 92.94 89 VAL A O 1
ATOM 693 N N . ASP A 1 90 ? 6.798 -3.232 0.285 1.00 95.38 90 ASP A N 1
ATOM 694 C CA . ASP A 1 90 ? 5.365 -3.091 0.003 1.00 95.38 90 ASP A CA 1
ATOM 695 C C . ASP A 1 90 ? 5.055 -1.863 -0.863 1.00 95.38 90 ASP A C 1
ATOM 697 O O . ASP A 1 90 ? 4.128 -1.918 -1.675 1.00 95.38 90 ASP A O 1
ATOM 701 N N . TYR A 1 91 ? 5.813 -0.766 -0.724 1.00 95.69 91 TYR A N 1
ATOM 702 C CA . TYR A 1 91 ? 5.537 0.487 -1.439 1.00 95.69 91 TYR A CA 1
ATOM 703 C C . TYR A 1 91 ? 5.629 0.292 -2.950 1.00 95.69 91 TYR A C 1
ATOM 705 O O . TYR A 1 91 ? 4.767 0.767 -3.689 1.00 95.69 91 TYR A O 1
ATOM 713 N N . GLN A 1 92 ? 6.625 -0.475 -3.391 1.00 91.94 92 GLN A N 1
ATOM 714 C CA . GLN A 1 92 ? 6.898 -0.736 -4.803 1.00 91.94 92 GLN A CA 1
ATOM 715 C C . GLN A 1 92 ? 5.742 -1.455 -5.504 1.00 91.94 92 GLN A C 1
ATOM 717 O O . GLN A 1 92 ? 5.491 -1.206 -6.676 1.00 91.94 92 GLN A O 1
ATOM 722 N N . VAL A 1 93 ? 5.013 -2.318 -4.794 1.00 93.12 93 VAL A N 1
ATOM 723 C CA . VAL A 1 93 ? 3.824 -2.991 -5.340 1.00 93.12 93 VAL A CA 1
ATOM 724 C C . VAL A 1 93 ? 2.577 -2.129 -5.142 1.00 93.12 93 VAL A C 1
ATOM 726 O O . VAL A 1 93 ? 1.748 -2.012 -6.042 1.00 93.12 93 VAL A O 1
ATOM 729 N N . ALA A 1 94 ? 2.443 -1.487 -3.979 1.00 95.25 94 ALA A N 1
ATOM 730 C CA . ALA A 1 94 ? 1.290 -0.656 -3.653 1.00 95.25 94 ALA A CA 1
ATOM 731 C C . ALA A 1 94 ? 1.088 0.489 -4.658 1.00 95.25 94 ALA A C 1
ATOM 733 O O . ALA A 1 94 ? -0.041 0.706 -5.094 1.00 95.25 94 ALA A O 1
ATOM 734 N N . ARG A 1 95 ? 2.160 1.193 -5.053 1.00 93.38 95 ARG A N 1
ATOM 735 C CA . ARG A 1 95 ? 2.087 2.329 -5.997 1.00 93.38 95 ARG A CA 1
ATOM 736 C C . ARG A 1 95 ? 1.598 1.939 -7.396 1.00 93.38 95 ARG A C 1
ATOM 738 O O . ARG A 1 95 ? 0.975 2.753 -8.072 1.00 93.38 95 ARG A O 1
ATOM 745 N N . GLU A 1 96 ? 1.865 0.703 -7.811 1.00 90.94 96 GLU A N 1
ATOM 746 C CA . GLU A 1 96 ? 1.449 0.175 -9.114 1.00 90.94 96 GLU A CA 1
ATOM 747 C C . GLU A 1 96 ? -0.008 -0.306 -9.062 1.00 90.94 96 GLU A C 1
ATOM 749 O O . GLU A 1 96 ? -0.776 -0.106 -10.003 1.00 90.94 96 GLU A O 1
ATOM 754 N N . LEU A 1 97 ? -0.417 -0.889 -7.927 1.00 93.44 97 LEU A N 1
ATOM 755 C CA . LEU A 1 97 ? -1.713 -1.552 -7.778 1.00 93.44 97 LEU A CA 1
ATOM 756 C C . LEU A 1 97 ? -2.813 -0.699 -7.131 1.00 93.44 97 LEU A C 1
ATOM 758 O O . LEU A 1 97 ? -3.976 -1.104 -7.152 1.00 93.44 97 LEU A O 1
ATOM 762 N N . SER A 1 98 ? -2.486 0.463 -6.567 1.00 94.38 98 SER A N 1
ATOM 763 C CA . SER A 1 98 ? -3.438 1.356 -5.902 1.00 94.38 98 SER A CA 1
ATOM 764 C C . SER A 1 98 ? -3.189 2.823 -6.252 1.00 94.38 98 SER A C 1
ATOM 766 O O . SER A 1 98 ? -2.056 3.287 -6.339 1.00 94.38 98 SER A O 1
ATOM 768 N N . GLY A 1 99 ? -4.276 3.584 -6.412 1.00 89.19 99 GLY A N 1
ATOM 769 C CA . GLY A 1 99 ? -4.228 5.047 -6.509 1.00 89.19 99 GLY A CA 1
ATOM 770 C C . GLY A 1 99 ? -4.190 5.769 -5.154 1.00 89.19 99 GLY A C 1
ATOM 771 O O . GLY A 1 99 ? -4.022 6.985 -5.121 1.00 89.19 99 GLY A O 1
ATOM 772 N N . CYS A 1 100 ? -4.345 5.046 -4.043 1.00 95.31 100 CYS A N 1
ATOM 773 C CA . CYS A 1 100 ? -4.544 5.598 -2.702 1.00 95.31 100 CYS A CA 1
ATOM 774 C C . CYS A 1 100 ? -3.453 5.104 -1.742 1.00 95.31 100 CYS A C 1
ATOM 776 O O . CYS A 1 100 ? -3.723 4.393 -0.772 1.00 95.31 100 CYS A O 1
ATOM 778 N N . VAL A 1 101 ? -2.204 5.481 -2.027 1.00 96.62 101 VAL A N 1
ATOM 779 C CA . VAL A 1 101 ? -1.031 5.128 -1.215 1.00 96.62 101 VAL A CA 1
ATOM 780 C C . VAL A 1 101 ? -0.540 6.356 -0.450 1.00 96.62 101 VAL A C 1
ATOM 782 O O . VAL A 1 101 ? -0.374 7.438 -1.022 1.00 96.62 101 VAL A O 1
ATOM 785 N N . VAL A 1 102 ? -0.310 6.198 0.854 1.00 97.06 102 VAL A N 1
ATOM 786 C CA . VAL A 1 102 ? 0.301 7.231 1.699 1.00 97.06 102 VAL A CA 1
ATOM 787 C C . VAL A 1 102 ? 1.740 6.833 1.986 1.00 97.06 102 VAL A C 1
ATOM 789 O O . VAL A 1 102 ? 1.999 5.743 2.488 1.00 97.06 102 VAL A O 1
ATOM 792 N N . VAL A 1 103 ? 2.672 7.724 1.655 1.00 97.25 103 VAL A N 1
ATOM 793 C CA . VAL A 1 103 ? 4.108 7.449 1.701 1.00 97.25 103 VAL A CA 1
ATOM 794 C C . VAL A 1 103 ? 4.787 8.434 2.641 1.00 97.25 103 VAL A C 1
ATOM 796 O O . VAL A 1 103 ? 4.537 9.636 2.566 1.00 97.25 103 VAL A O 1
ATOM 799 N N . SER A 1 104 ? 5.633 7.912 3.522 1.00 96.81 104 SER A N 1
ATOM 800 C CA . SER A 1 104 ? 6.556 8.676 4.356 1.00 96.81 104 SER A CA 1
ATOM 801 C C . SER A 1 104 ? 7.971 8.563 3.781 1.00 96.81 104 SER A C 1
ATOM 803 O O . SER A 1 104 ? 8.348 7.463 3.359 1.00 96.81 104 SER A O 1
ATOM 805 N N . PRO A 1 105 ? 8.781 9.637 3.802 1.00 96.31 105 PRO A N 1
ATOM 806 C CA . PRO A 1 105 ? 10.187 9.551 3.426 1.00 96.31 105 PRO A CA 1
ATOM 807 C C . PRO A 1 105 ? 10.919 8.490 4.247 1.00 96.31 105 PRO A C 1
ATOM 809 O O . PRO A 1 105 ? 10.624 8.294 5.433 1.00 96.31 105 PRO A O 1
ATOM 812 N N . ALA A 1 106 ? 11.867 7.796 3.618 1.00 93.94 106 ALA A N 1
ATOM 813 C CA . ALA A 1 106 ? 12.673 6.803 4.318 1.00 93.94 106 ALA A CA 1
ATOM 814 C C . ALA A 1 106 ? 13.438 7.445 5.488 1.00 93.94 106 ALA A C 1
ATOM 816 O O . ALA A 1 106 ? 13.974 8.543 5.363 1.00 93.94 106 ALA A O 1
ATOM 817 N N . PHE A 1 107 ? 13.514 6.727 6.612 1.00 91.69 107 PHE A N 1
ATOM 818 C CA . PHE A 1 107 ? 14.225 7.136 7.834 1.00 91.69 107 PHE A CA 1
ATOM 819 C C . PHE A 1 107 ? 13.663 8.365 8.568 1.00 91.69 107 PHE A C 1
ATOM 821 O O . PHE A 1 107 ? 14.197 8.730 9.613 1.00 91.69 107 PHE A O 1
ATOM 828 N N . GLU A 1 108 ? 12.567 8.953 8.088 1.00 93.88 108 GLU A N 1
ATOM 829 C CA . GLU A 1 108 ? 11.896 10.078 8.738 1.00 93.88 108 GLU A CA 1
ATOM 830 C C . GLU A 1 108 ? 10.718 9.627 9.606 1.00 93.88 108 GLU A C 1
ATOM 832 O O . GLU A 1 108 ? 10.145 8.550 9.428 1.00 93.88 108 GLU A O 1
ATOM 837 N N . ALA A 1 109 ? 10.331 10.461 10.570 1.00 93.50 109 ALA A N 1
ATOM 838 C CA . ALA A 1 109 ? 9.143 10.199 11.373 1.00 93.50 109 ALA A CA 1
ATOM 839 C C . ALA A 1 109 ? 7.863 10.417 10.550 1.00 93.50 109 ALA A C 1
ATOM 841 O O . ALA A 1 109 ? 7.735 11.396 9.816 1.00 93.50 109 ALA A O 1
ATOM 842 N N . ILE A 1 110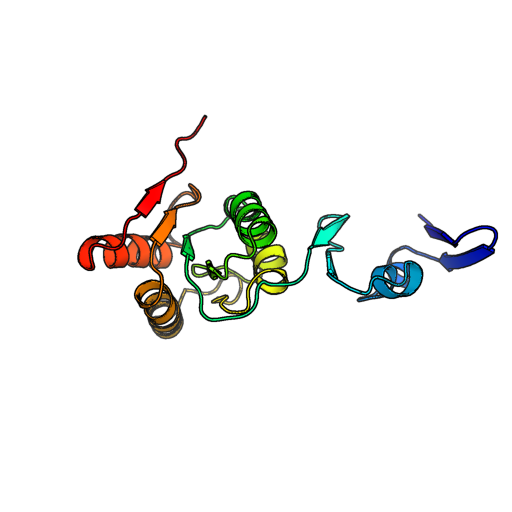 ? 6.871 9.544 10.742 1.00 95.81 110 ILE A N 1
ATOM 843 C CA . ILE A 1 110 ? 5.545 9.734 10.151 1.00 95.81 110 ILE A CA 1
ATOM 844 C C . ILE A 1 110 ? 4.907 10.983 10.763 1.00 95.81 110 ILE A C 1
ATOM 846 O O . ILE A 1 110 ? 4.685 11.054 11.975 1.00 95.81 110 ILE A O 1
ATOM 850 N N . THR A 1 111 ? 4.595 11.958 9.913 1.00 96.44 111 THR A N 1
ATOM 851 C CA . THR A 1 111 ? 3.968 13.212 10.330 1.00 96.44 111 THR A CA 1
ATOM 852 C C . THR A 1 111 ? 2.478 13.028 10.616 1.00 96.44 111 THR A C 1
ATOM 854 O O . THR A 1 111 ? 1.824 12.103 10.127 1.00 96.44 111 THR A O 1
ATOM 857 N N . GLU A 1 112 ? 1.912 13.950 11.393 1.00 96.94 112 GLU A N 1
ATOM 858 C CA . GLU A 1 112 ? 0.472 13.961 11.671 1.00 96.94 112 GLU A CA 1
ATOM 859 C C . GLU A 1 112 ? -0.358 14.183 10.395 1.00 96.94 112 GLU A C 1
ATOM 861 O O . GLU A 1 112 ? -1.434 13.614 10.251 1.00 96.94 112 GLU A O 1
ATOM 866 N N . GLU A 1 113 ? 0.163 14.940 9.426 1.00 97.62 113 GLU A N 1
ATOM 867 C CA . GLU A 1 113 ? -0.485 15.148 8.126 1.00 97.62 113 GLU A CA 1
ATOM 868 C C . GLU A 1 113 ? -0.651 13.829 7.356 1.00 97.62 113 GLU A C 1
ATOM 870 O O . GLU A 1 113 ? -1.736 13.528 6.852 1.00 97.62 113 GLU A O 1
ATOM 875 N N . LEU A 1 114 ? 0.397 12.998 7.315 1.00 97.81 114 LEU A N 1
ATOM 876 C CA . LEU A 1 114 ? 0.328 11.678 6.684 1.00 97.81 114 LEU A CA 1
ATOM 877 C C . LEU A 1 114 ? -0.660 10.764 7.415 1.00 97.81 114 LEU A C 1
ATOM 879 O O . LEU A 1 114 ? -1.419 10.040 6.767 1.00 97.81 114 LEU A O 1
ATOM 883 N N . LEU A 1 115 ? -0.702 10.830 8.749 1.00 98.06 115 LEU A N 1
ATOM 884 C CA . LEU A 1 115 ? -1.681 10.090 9.543 1.00 98.06 115 LEU A CA 1
ATOM 885 C C . LEU A 1 115 ? -3.119 10.514 9.229 1.00 98.06 115 LEU A C 1
ATOM 887 O O . LEU A 1 115 ? -3.970 9.651 9.018 1.00 98.06 115 LEU A O 1
ATOM 891 N N . GLN A 1 116 ? -3.388 11.815 9.140 1.00 98.19 116 GLN A N 1
ATOM 892 C CA . GLN A 1 116 ? -4.710 12.338 8.787 1.00 98.19 116 GLN A CA 1
ATOM 893 C C . GLN A 1 116 ? -5.120 11.950 7.364 1.00 98.19 116 GLN A C 1
ATOM 895 O O . GLN A 1 116 ? -6.265 11.548 7.143 1.00 98.19 116 GLN A O 1
ATOM 900 N N . LYS A 1 117 ? -4.185 11.998 6.409 1.00 98.19 117 LYS A N 1
ATOM 901 C CA . LYS A 1 117 ? -4.422 11.547 5.032 1.00 98.19 117 LYS A CA 1
ATOM 902 C C . LYS A 1 117 ? -4.737 10.051 4.965 1.00 98.19 117 LYS A C 1
ATOM 904 O O . LYS A 1 117 ? -5.659 9.645 4.269 1.00 98.19 117 LYS A O 1
ATOM 909 N N . ALA A 1 118 ? -4.003 9.219 5.698 1.00 98.06 118 ALA A N 1
ATOM 910 C CA . ALA A 1 118 ? -4.285 7.787 5.752 1.00 98.06 118 ALA A CA 1
ATOM 911 C C . ALA A 1 118 ? -5.628 7.498 6.445 1.00 98.06 118 ALA A C 1
ATOM 913 O O . ALA A 1 118 ? -6.392 6.645 5.995 1.00 98.06 118 ALA A O 1
ATOM 914 N N . ALA A 1 119 ? -5.951 8.247 7.502 1.00 98.50 119 ALA A N 1
ATOM 915 C CA . ALA A 1 119 ? -7.224 8.144 8.204 1.00 98.50 119 ALA A CA 1
ATOM 916 C C . ALA A 1 119 ? -8.416 8.509 7.307 1.00 98.50 119 ALA A C 1
ATOM 918 O O . ALA A 1 119 ? -9.443 7.838 7.377 1.00 98.50 119 ALA A O 1
ATOM 919 N N . SER A 1 120 ? -8.294 9.527 6.447 1.00 98.25 120 SER A N 1
ATOM 920 C CA . SER A 1 120 ? -9.386 9.907 5.543 1.00 98.25 120 SER A CA 1
ATOM 921 C C . SER A 1 120 ? -9.705 8.807 4.528 1.00 98.25 120 SER A C 1
ATOM 923 O O . SER A 1 120 ? -10.880 8.515 4.318 1.00 98.25 120 SER A O 1
ATOM 925 N N . PHE A 1 121 ? -8.691 8.130 3.978 1.00 98.19 121 PHE A N 1
ATOM 926 C CA . PHE A 1 121 ? -8.904 6.952 3.132 1.00 98.19 121 PHE A CA 1
ATOM 927 C C . PHE A 1 121 ? -9.511 5.782 3.907 1.00 98.19 121 PHE A C 1
ATOM 929 O O . PHE A 1 121 ? -10.433 5.133 3.418 1.00 98.19 121 PHE A O 1
ATOM 936 N N . LEU A 1 122 ? -9.028 5.520 5.125 1.00 98.38 122 LEU A N 1
ATOM 937 C CA . LEU A 1 122 ? -9.548 4.443 5.967 1.00 98.38 122 LEU A CA 1
ATOM 938 C C . LEU A 1 122 ? -11.047 4.607 6.232 1.00 98.38 122 LEU A C 1
ATOM 940 O O . LEU A 1 122 ? -11.790 3.636 6.126 1.00 98.38 122 LEU A O 1
ATOM 944 N N . LEU A 1 123 ? -11.496 5.824 6.544 1.00 98.06 123 LEU A N 1
ATOM 945 C CA . LEU A 1 123 ? -12.899 6.113 6.862 1.00 98.06 123 LEU A CA 1
ATOM 946 C C . LEU A 1 123 ? -13.844 6.007 5.654 1.00 98.06 123 LEU A C 1
ATOM 948 O O . LEU A 1 123 ? -15.055 5.942 5.845 1.00 98.06 123 LEU A O 1
ATOM 952 N N . GLN A 1 124 ? -13.312 5.990 4.431 1.00 96.94 124 GLN A N 1
ATOM 953 C CA . GLN A 1 124 ? -14.083 5.741 3.208 1.00 96.94 124 GLN A CA 1
ATOM 954 C C . GLN A 1 124 ? -14.220 4.244 2.897 1.00 96.94 124 GLN A C 1
ATOM 956 O O . GLN A 1 124 ? -15.086 3.857 2.116 1.00 96.94 124 GLN A O 1
ATOM 961 N N . CYS A 1 125 ? -13.373 3.405 3.497 1.00 98.06 125 CYS A N 1
ATOM 962 C CA . CYS A 1 125 ? -13.340 1.976 3.230 1.00 98.06 125 CYS A CA 1
ATOM 963 C C . CYS A 1 125 ? -14.408 1.217 4.031 1.00 98.06 125 CYS A C 1
ATOM 965 O O . CYS A 1 125 ? -14.751 1.558 5.161 1.00 98.06 125 CYS A O 1
ATOM 967 N N . GLU A 1 126 ? -14.873 0.112 3.459 1.00 98.00 126 GLU A N 1
ATOM 968 C CA . GLU A 1 126 ? -15.852 -0.800 4.056 1.00 98.00 126 GLU A CA 1
ATOM 969 C C . GLU A 1 126 ? -15.197 -1.788 5.038 1.00 98.00 126 GLU A C 1
ATOM 971 O O . GLU A 1 126 ? -15.861 -2.328 5.923 1.00 98.00 126 GLU A O 1
ATOM 976 N N . ALA A 1 127 ? -13.896 -2.051 4.881 1.00 97.94 127 ALA A N 1
ATOM 977 C CA . ALA A 1 127 ? -13.140 -2.986 5.707 1.00 97.94 127 ALA A CA 1
ATOM 978 C C . ALA A 1 127 ? -11.648 -2.640 5.761 1.00 97.94 127 ALA A C 1
ATOM 980 O O . ALA A 1 127 ? -11.096 -2.030 4.841 1.00 97.94 127 ALA A O 1
ATOM 981 N N . VAL A 1 128 ? -10.983 -3.113 6.814 1.00 98.44 128 VAL A N 1
ATOM 982 C CA . VAL A 1 128 ? -9.530 -3.041 6.981 1.00 98.44 128 VAL A CA 1
ATOM 983 C C . VAL A 1 128 ? -8.923 -4.440 6.988 1.00 98.44 128 VAL A C 1
ATOM 985 O O . VAL A 1 128 ? -9.436 -5.344 7.646 1.00 98.44 128 VAL A O 1
ATOM 988 N N . ILE A 1 129 ? -7.808 -4.615 6.286 1.00 97.88 129 ILE A N 1
ATOM 989 C CA . ILE A 1 129 ? -6.942 -5.790 6.381 1.00 97.88 129 ILE A CA 1
ATOM 990 C C . ILE A 1 129 ? -5.702 -5.396 7.177 1.00 97.88 129 ILE A C 1
ATOM 992 O O . ILE A 1 129 ? -4.972 -4.485 6.796 1.00 97.88 129 ILE A O 1
ATOM 996 N N . ASP A 1 130 ? -5.462 -6.104 8.270 1.00 96.81 130 ASP A N 1
ATOM 997 C CA . ASP A 1 130 ? -4.203 -6.083 9.005 1.00 96.81 130 ASP A CA 1
ATOM 998 C C . ASP A 1 130 ? -3.342 -7.233 8.465 1.00 96.81 130 ASP A C 1
ATOM 1000 O O . ASP A 1 130 ? -3.603 -8.412 8.739 1.00 96.81 130 ASP A O 1
ATOM 1004 N N . ALA A 1 131 ? -2.356 -6.881 7.633 1.00 95.00 131 ALA A N 1
ATOM 1005 C CA . ALA A 1 131 ? -1.518 -7.830 6.904 1.00 95.00 131 ALA A CA 1
ATOM 1006 C C . ALA A 1 131 ? -0.522 -8.585 7.804 1.00 95.00 131 ALA A C 1
ATOM 1008 O O . ALA A 1 131 ? 0.216 -9.435 7.309 1.00 95.00 131 ALA A O 1
ATOM 1009 N N . GLY A 1 132 ? -0.509 -8.315 9.116 1.00 92.50 132 GLY A N 1
ATOM 1010 C CA . GLY A 1 132 ? 0.322 -9.035 10.082 1.00 92.50 132 GLY A CA 1
ATOM 1011 C C . GLY A 1 132 ? 1.729 -8.462 10.245 1.00 92.50 132 GLY A C 1
ATOM 1012 O O . GLY A 1 132 ? 2.609 -9.133 10.779 1.00 92.50 132 GLY A O 1
ATOM 1013 N N . THR A 1 133 ? 1.959 -7.227 9.799 1.00 90.25 133 THR A N 1
ATOM 1014 C CA . THR A 1 133 ? 3.222 -6.520 10.022 1.00 90.25 133 THR A CA 1
ATOM 1015 C C . THR A 1 133 ? 3.410 -6.228 11.509 1.00 90.25 133 THR A C 1
ATOM 1017 O O . THR A 1 133 ? 2.527 -5.677 12.167 1.00 90.25 133 THR A O 1
ATOM 1020 N N . ASN A 1 134 ? 4.592 -6.539 12.043 1.00 90.31 134 ASN A N 1
ATOM 1021 C CA . ASN A 1 134 ? 4.926 -6.209 13.425 1.00 90.31 134 ASN A CA 1
ATOM 1022 C C . ASN A 1 134 ? 4.866 -4.690 13.651 1.00 90.31 134 ASN A C 1
ATOM 1024 O O . ASN A 1 134 ? 5.499 -3.912 12.931 1.00 90.31 134 ASN A O 1
ATOM 1028 N N . ILE A 1 135 ? 4.137 -4.266 14.685 1.00 91.19 135 ILE A N 1
ATOM 1029 C CA . ILE A 1 135 ? 4.112 -2.867 15.113 1.00 91.19 135 ILE A CA 1
ATOM 1030 C C . ILE A 1 135 ? 5.342 -2.595 15.981 1.00 91.19 135 ILE A C 1
ATOM 1032 O O . ILE A 1 135 ? 5.466 -3.113 17.090 1.00 91.19 135 ILE A O 1
ATOM 1036 N N . GLY A 1 136 ? 6.243 -1.770 15.463 1.00 90.44 136 GLY A N 1
ATOM 1037 C CA . GLY A 1 136 ? 7.420 -1.252 16.147 1.00 90.44 136 GLY A CA 1
ATOM 1038 C C . GLY A 1 136 ? 7.354 0.264 16.332 1.00 90.44 136 GLY A C 1
ATOM 1039 O O . GLY A 1 136 ? 6.324 0.902 16.126 1.00 90.44 136 GLY A O 1
ATOM 1040 N N . THR A 1 137 ? 8.480 0.864 16.715 1.00 90.56 137 THR A N 1
ATOM 1041 C CA . THR A 1 137 ? 8.577 2.301 17.023 1.00 90.56 137 THR A CA 1
ATOM 1042 C C . THR A 1 137 ? 8.216 3.199 15.839 1.00 90.56 137 THR A C 1
ATOM 1044 O O . THR A 1 137 ? 7.549 4.212 16.022 1.00 90.56 137 THR A O 1
ATOM 1047 N N . PHE A 1 138 ? 8.618 2.824 14.623 1.00 89.69 138 PHE A N 1
ATOM 1048 C CA . PHE A 1 138 ? 8.506 3.696 13.449 1.00 89.69 138 PHE A CA 1
ATOM 1049 C C . PHE A 1 138 ? 7.164 3.602 12.712 1.00 89.69 138 PHE A C 1
ATOM 1051 O O . PHE A 1 138 ? 6.775 4.556 12.050 1.00 89.69 138 PHE A O 1
ATOM 1058 N N . ASN A 1 139 ? 6.411 2.508 12.859 1.00 91.38 139 ASN A N 1
ATOM 1059 C CA . ASN A 1 139 ? 5.108 2.322 12.203 1.00 91.38 139 ASN A CA 1
ATOM 1060 C C . ASN A 1 139 ? 3.920 2.427 13.181 1.00 91.38 139 ASN A C 1
ATOM 1062 O O . ASN A 1 139 ? 2.814 1.995 12.860 1.00 91.38 139 ASN A O 1
ATOM 1066 N N . GLN A 1 140 ? 4.101 3.045 14.357 1.00 94.56 140 GLN A N 1
ATOM 1067 C CA . GLN A 1 140 ? 3.019 3.232 15.339 1.00 94.56 140 GLN A CA 1
ATOM 1068 C C . GLN A 1 140 ? 1.804 3.980 14.773 1.00 94.56 140 GLN A C 1
ATOM 1070 O O . GLN A 1 140 ? 0.681 3.774 15.232 1.00 94.56 140 GLN A O 1
ATOM 1075 N N . ALA A 1 141 ? 2.000 4.831 13.763 1.00 96.38 141 ALA A N 1
ATOM 1076 C CA . ALA A 1 141 ? 0.904 5.491 13.061 1.00 96.38 141 ALA A CA 1
ATOM 1077 C C . ALA A 1 141 ? -0.085 4.477 12.453 1.00 96.38 141 ALA A C 1
ATOM 1079 O O . ALA A 1 141 ? -1.295 4.657 12.564 1.00 96.38 141 ALA A O 1
ATOM 1080 N N . ASN A 1 142 ? 0.407 3.352 11.929 1.00 96.31 142 ASN A N 1
ATOM 1081 C CA . ASN A 1 142 ? -0.441 2.277 11.419 1.00 96.31 142 ASN A CA 1
ATOM 1082 C C . ASN A 1 142 ? -1.227 1.566 12.534 1.00 96.31 142 ASN A C 1
ATOM 1084 O O . ASN A 1 142 ? -2.385 1.209 12.334 1.00 96.31 142 ASN A O 1
ATOM 1088 N N . ALA A 1 143 ? -0.670 1.448 13.743 1.00 96.12 143 ALA A N 1
ATOM 1089 C CA . ALA A 1 143 ? -1.432 0.960 14.895 1.00 96.12 143 ALA A CA 1
ATOM 1090 C C . ALA A 1 143 ? -2.563 1.924 15.286 1.00 96.12 143 ALA A C 1
ATOM 1092 O O . ALA A 1 143 ? -3.674 1.482 15.580 1.00 96.12 143 ALA A O 1
ATOM 1093 N N . LYS A 1 144 ? -2.324 3.243 15.224 1.00 97.44 144 LYS A N 1
ATOM 1094 C CA . LYS A 1 144 ? -3.379 4.249 15.444 1.00 97.44 144 LYS A CA 1
ATOM 1095 C C . LYS A 1 144 ? -4.504 4.127 14.410 1.00 97.44 144 LYS A C 1
ATOM 1097 O O . LYS A 1 144 ? -5.664 4.273 14.783 1.00 97.44 144 LYS A O 1
ATOM 1102 N N . LEU A 1 145 ? -4.184 3.820 13.151 1.00 98.12 145 LEU A N 1
ATOM 1103 C CA . LEU A 1 145 ? -5.177 3.573 12.096 1.00 98.12 145 LEU A CA 1
ATOM 1104 C C . LEU A 1 145 ? -6.015 2.314 12.374 1.00 98.12 145 LEU A C 1
ATOM 1106 O O . LEU A 1 145 ? -7.238 2.355 12.248 1.00 98.12 145 LEU A O 1
ATOM 1110 N N . LEU A 1 146 ? -5.397 1.222 12.833 1.00 97.19 146 L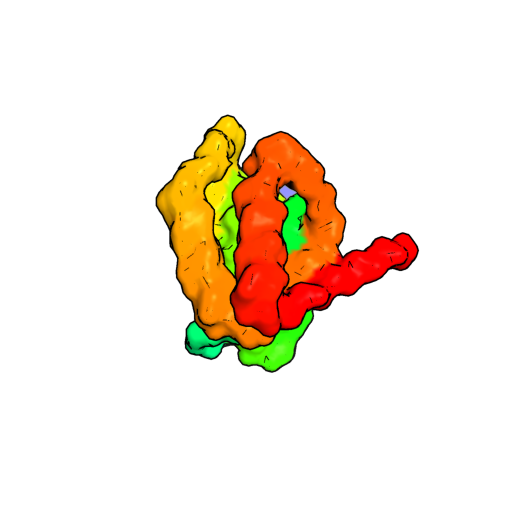EU A N 1
ATOM 1111 C CA . LEU A 1 146 ? -6.134 0.018 13.246 1.00 97.19 146 LEU A CA 1
ATOM 1112 C C . LEU A 1 146 ? -7.091 0.303 14.414 1.00 97.19 146 LEU A C 1
ATOM 1114 O O . LEU A 1 146 ? -8.229 -0.166 14.419 1.00 97.19 146 LEU A O 1
ATOM 1118 N N . GLU A 1 147 ? -6.658 1.096 15.395 1.00 97.75 147 GLU A N 1
ATOM 1119 C CA . GLU A 1 147 ? -7.526 1.523 16.497 1.00 97.75 147 GLU A CA 1
ATOM 1120 C C . GLU A 1 147 ? -8.635 2.477 16.033 1.00 97.75 147 GLU A C 1
ATOM 1122 O O . GLU A 1 147 ? -9.764 2.396 16.520 1.00 97.75 147 GLU A O 1
ATOM 1127 N N . LEU A 1 148 ? -8.355 3.351 15.062 1.00 98.38 148 LEU A N 1
ATOM 1128 C CA . LEU A 1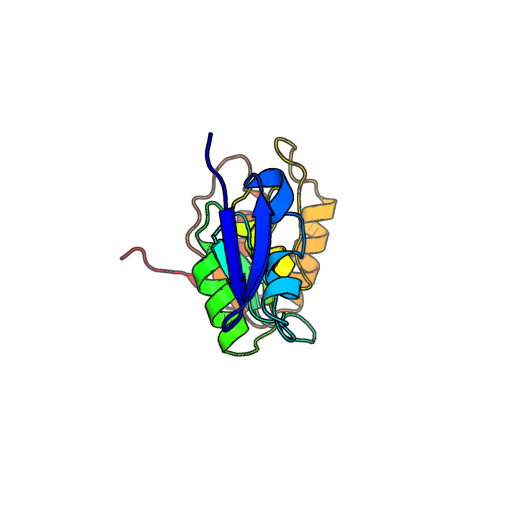 148 ? -9.361 4.216 14.446 1.00 98.38 148 LEU A CA 1
ATOM 1129 C C . LEU A 1 148 ? -10.457 3.394 13.755 1.00 98.38 148 LEU A C 1
ATOM 1131 O O . LEU A 1 148 ? -11.636 3.697 13.941 1.00 98.38 148 LEU A O 1
ATOM 1135 N N . ALA A 1 149 ? -10.090 2.342 13.018 1.00 98.12 149 ALA A N 1
ATOM 1136 C CA . ALA A 1 149 ? -11.048 1.439 12.382 1.00 98.12 149 ALA A CA 1
ATOM 1137 C C . ALA A 1 149 ? -12.001 0.820 13.412 1.00 98.12 149 ALA A C 1
ATOM 1139 O O . ALA A 1 149 ? -13.220 0.923 13.273 1.00 98.12 149 ALA A O 1
ATOM 1140 N N . LYS A 1 150 ? -11.449 0.280 14.507 1.00 97.38 150 LYS A N 1
ATOM 1141 C CA . LYS A 1 150 ? -12.240 -0.296 15.606 1.00 97.38 150 LYS A CA 1
ATOM 1142 C C . LYS A 1 150 ? -13.188 0.724 16.231 1.00 97.38 150 LYS A C 1
ATOM 1144 O O . LYS A 1 150 ? -14.358 0.417 16.433 1.00 97.38 150 LYS A O 1
ATOM 1149 N N . LYS A 1 151 ? -12.711 1.944 16.508 1.00 98.19 151 LYS A N 1
ATOM 1150 C CA . LYS A 1 151 ? -13.537 3.024 17.082 1.00 98.19 151 LYS A CA 1
ATOM 1151 C C . LYS A 1 151 ? -14.709 3.424 16.186 1.00 98.19 151 LYS A C 1
ATOM 1153 O O . LYS A 1 151 ? -15.747 3.821 16.702 1.00 98.19 151 LYS A O 1
ATOM 1158 N N . ASN A 1 152 ? -14.547 3.310 14.870 1.00 98.06 152 ASN A N 1
ATOM 1159 C CA . ASN A 1 152 ? -15.590 3.611 13.889 1.00 98.06 152 ASN A CA 1
ATOM 1160 C C . ASN A 1 152 ? -16.401 2.371 13.474 1.00 98.06 152 ASN A C 1
ATOM 1162 O O . ASN A 1 152 ? -17.203 2.456 12.551 1.00 98.06 152 ASN A O 1
ATOM 1166 N N . ASN A 1 153 ? -16.228 1.232 14.157 1.00 97.75 153 ASN A N 1
ATOM 1167 C CA . ASN A 1 153 ? -16.887 -0.042 13.846 1.00 97.75 153 ASN A CA 1
ATOM 1168 C C . ASN A 1 153 ? -16.628 -0.552 12.417 1.00 97.75 153 ASN A C 1
ATOM 1170 O O . ASN A 1 153 ? -17.447 -1.280 11.859 1.00 97.75 153 ASN A O 1
ATOM 1174 N N . ILE A 1 154 ? -15.482 -0.199 11.832 1.00 98.31 154 ILE A N 1
ATOM 1175 C CA . ILE A 1 154 ? -15.048 -0.743 10.545 1.00 98.31 154 ILE A CA 1
ATOM 1176 C C . ILE A 1 154 ? -14.435 -2.129 10.809 1.00 98.31 154 ILE A C 1
ATOM 1178 O O . ILE A 1 154 ? -13.518 -2.236 11.632 1.00 98.31 154 ILE A O 1
ATOM 1182 N N . PRO A 1 155 ? -14.914 -3.202 10.149 1.00 97.94 155 PRO A N 1
ATOM 1183 C CA . PRO A 1 155 ? -14.388 -4.549 10.341 1.00 97.94 155 PRO A CA 1
ATOM 1184 C C . PRO A 1 155 ? -12.888 -4.631 10.042 1.00 97.94 155 PRO A C 1
ATOM 1186 O O . PRO A 1 155 ? -12.441 -4.206 8.978 1.00 97.94 155 PRO A O 1
ATOM 1189 N N . VAL A 1 156 ? -12.121 -5.222 10.964 1.00 97.38 156 VAL A N 1
ATOM 1190 C CA . VAL A 1 156 ? -10.683 -5.475 10.794 1.00 97.38 156 VAL A CA 1
ATOM 1191 C C . VAL A 1 156 ? -10.445 -6.977 10.662 1.00 97.38 156 VAL A C 1
ATOM 1193 O O . VAL A 1 156 ? -10.671 -7.731 11.610 1.00 97.38 156 VAL A O 1
ATOM 1196 N N . TYR A 1 157 ? -9.957 -7.407 9.502 1.00 95.56 157 TYR A N 1
ATOM 1197 C CA . TYR A 1 157 ? -9.569 -8.788 9.230 1.00 95.56 157 TYR A CA 1
ATOM 1198 C C . TYR A 1 157 ? -8.067 -8.947 9.435 1.00 95.56 157 TYR A C 1
ATOM 1200 O O . TYR A 1 157 ? -7.271 -8.269 8.788 1.00 95.56 157 TYR A O 1
ATOM 1208 N N . ARG A 1 158 ? -7.680 -9.849 10.336 1.00 89.06 158 ARG A N 1
ATOM 1209 C CA . ARG A 1 158 ? -6.280 -10.180 10.605 1.00 89.06 158 ARG A CA 1
ATOM 1210 C C . ARG A 1 158 ? -5.903 -11.475 9.921 1.00 89.06 158 ARG A C 1
ATOM 1212 O O . ARG A 1 158 ? -6.661 -12.443 9.971 1.00 89.06 158 ARG A O 1
ATOM 1219 N N . THR A 1 159 ? -4.706 -11.511 9.354 1.00 76.62 159 THR A N 1
ATOM 1220 C CA . THR A 1 159 ? -4.075 -12.789 9.040 1.00 76.62 159 THR A CA 1
ATOM 1221 C C . THR A 1 159 ? -3.696 -13.496 10.343 1.00 76.62 159 THR A C 1
ATOM 1223 O O . THR A 1 159 ? -3.023 -12.930 11.205 1.00 76.62 159 THR A O 1
ATOM 1226 N N . CYS A 1 160 ? -4.169 -14.728 10.525 1.00 49.84 160 CYS A N 1
ATOM 1227 C CA . CYS A 1 160 ? -3.560 -15.622 11.498 1.00 49.84 160 CYS A CA 1
ATOM 1228 C C . CYS A 1 160 ? -2.227 -16.068 10.901 1.00 49.84 160 CYS A C 1
ATOM 1230 O O . CYS A 1 160 ? -2.209 -16.588 9.786 1.00 49.84 160 CYS A O 1
ATOM 1232 N N . ALA A 1 161 ? -1.127 -15.855 11.625 1.00 45.28 161 ALA A N 1
ATOM 1233 C CA . ALA A 1 161 ? 0.126 -16.522 11.304 1.00 45.28 161 ALA A CA 1
ATOM 1234 C C . ALA A 1 161 ? -0.158 -18.030 11.177 1.00 45.28 161 ALA A C 1
ATOM 1236 O O . ALA A 1 161 ? -0.741 -18.618 12.092 1.00 45.28 161 ALA A O 1
ATOM 1237 N N . LEU A 1 162 ? 0.163 -18.599 10.013 1.00 34.59 162 LEU A N 1
ATOM 1238 C CA . LEU A 1 162 ? 0.230 -20.046 9.822 1.00 34.59 162 LEU A CA 1
ATOM 1239 C C . LEU A 1 162 ? 1.432 -20.601 10.588 1.00 34.59 162 LEU A C 1
ATOM 1241 O O . LEU A 1 162 ? 2.486 -19.923 10.575 1.00 34.59 162 LEU A O 1
#

pLDDT: mean 88.72, std 11.81, range [34.59, 98.5]

Sequence (162 aa):
SDYLLCVKGDTVEAYGSPEAILKDHAIEELYNMQYGSYNLLFGSIELEKPPGDPKVFVVAGNGCGIPFYRALQKKKIPFAVGILFENDVDYQVARELSGCVVVSPAFEAITEELLQKAASFLLQCEAVIDAGTNIGTFNQANAKLLELAKKNNIPVYRTCAL

Secondary structure (DSSP, 8-state):
---EEEEETTEEEEEE-HHHHSSTTHHHHHTT--SSEEETTTTEEEPPPPPSS--EEEE--TTSSHHHHHHHHHTT--EEEEEEETT-HHHHHHHHH-SEEEEEPTTSPPPHHHHHHHHHHHHH-SEEEE------STTHHHHHHHHHHHHTT--EEEPPP-